Protein AF-F2BCI5-F1 (afdb_monomer)

pLDDT: mean 86.66, std 10.93, range [47.56, 97.19]

Structure (mmCIF, N/CA/C/O backbone):
data_AF-F2BCI5-F1
#
_entry.id   AF-F2BCI5-F1
#
loop_
_atom_site.group_PDB
_atom_site.id
_atom_site.type_symbol
_atom_site.label_atom_id
_atom_site.label_alt_id
_atom_site.label_comp_id
_atom_site.label_asym_id
_atom_site.label_entity_id
_atom_site.label_seq_id
_atom_site.pdbx_PDB_ins_code
_atom_site.Cartn_x
_atom_site.Cartn_y
_atom_site.Cartn_z
_atom_site.occupancy
_atom_site.B_iso_or_equiv
_atom_site.auth_seq_id
_atom_site.auth_comp_id
_atom_site.auth_asym_id
_atom_site.auth_atom_id
_atom_site.pdbx_PDB_model_num
ATOM 1 N N . MET A 1 1 ? -17.659 -13.568 2.188 1.00 47.56 1 MET A N 1
ATOM 2 C CA . MET A 1 1 ? -16.823 -12.349 2.094 1.00 47.56 1 MET A CA 1
ATOM 3 C C . MET A 1 1 ? -16.924 -11.516 3.390 1.00 47.56 1 MET A C 1
ATOM 5 O O . MET A 1 1 ? -17.042 -10.310 3.311 1.00 47.56 1 MET A O 1
ATOM 9 N N . GLN A 1 2 ? -16.888 -12.146 4.581 1.00 55.62 2 GLN A N 1
ATOM 10 C CA . GLN A 1 2 ? -17.123 -11.485 5.889 1.00 55.62 2 GLN A CA 1
ATOM 11 C C . GLN A 1 2 ? -15.836 -11.045 6.624 1.00 55.62 2 GLN A C 1
ATOM 13 O O . GLN A 1 2 ? -15.866 -10.101 7.395 1.00 55.62 2 GLN A O 1
ATOM 18 N N . ARG A 1 3 ? -14.675 -11.652 6.328 1.00 64.94 3 ARG A N 1
ATOM 19 C CA . ARG A 1 3 ? -13.421 -11.452 7.091 1.00 64.94 3 ARG A CA 1
ATOM 20 C C . ARG A 1 3 ? -12.784 -10.058 7.012 1.00 64.94 3 ARG A C 1
ATOM 22 O O . ARG A 1 3 ? -11.962 -9.737 7.858 1.00 64.94 3 ARG A O 1
ATOM 29 N N . LEU A 1 4 ? -13.069 -9.269 5.975 1.00 65.06 4 LEU A N 1
ATOM 30 C CA . LEU A 1 4 ? -12.408 -7.969 5.779 1.00 65.06 4 LEU A CA 1
ATOM 31 C C . LEU A 1 4 ? -13.087 -6.835 6.549 1.00 65.06 4 LEU A C 1
ATOM 33 O O . LEU A 1 4 ? -12.407 -5.894 6.955 1.00 65.06 4 LEU A O 1
ATOM 37 N N . ASP A 1 5 ? -14.398 -6.921 6.771 1.00 71.19 5 ASP A N 1
ATOM 38 C CA . ASP A 1 5 ? -15.099 -5.940 7.601 1.00 71.19 5 ASP A CA 1
ATOM 39 C C . ASP A 1 5 ? -14.709 -6.096 9.074 1.00 71.19 5 ASP A C 1
ATOM 41 O O . ASP A 1 5 ? -14.484 -5.094 9.751 1.00 71.19 5 ASP A O 1
ATOM 45 N N . ASP A 1 6 ? -14.467 -7.330 9.526 1.00 77.62 6 ASP A N 1
ATOM 46 C CA . ASP A 1 6 ? -13.916 -7.607 10.858 1.00 77.62 6 ASP A CA 1
ATOM 47 C C . ASP A 1 6 ? -12.557 -6.918 11.067 1.00 77.62 6 ASP A C 1
ATOM 49 O O . ASP A 1 6 ? -12.261 -6.403 12.145 1.00 77.62 6 ASP A O 1
ATOM 53 N N . TRP A 1 7 ? -11.731 -6.839 10.017 1.00 75.56 7 TRP A N 1
ATOM 54 C CA . TRP A 1 7 ? -10.404 -6.222 10.085 1.00 75.56 7 TRP A CA 1
ATOM 55 C C . TRP A 1 7 ? -10.442 -4.700 10.221 1.00 75.56 7 TRP A C 1
ATOM 57 O O . TRP A 1 7 ? -9.511 -4.126 10.793 1.00 75.56 7 TRP A O 1
ATOM 67 N N . LYS A 1 8 ? -11.506 -4.036 9.748 1.00 76.69 8 LYS A N 1
ATOM 68 C CA . LYS A 1 8 ? -11.694 -2.594 9.981 1.00 76.69 8 LYS A CA 1
ATOM 69 C C . LYS A 1 8 ? -11.766 -2.310 11.475 1.00 76.69 8 LYS A C 1
ATOM 71 O O . LYS A 1 8 ? -11.073 -1.423 11.964 1.00 76.69 8 LYS A O 1
ATOM 76 N N . THR A 1 9 ? -12.536 -3.116 12.198 1.00 78.06 9 THR A N 1
ATOM 77 C CA . THR A 1 9 ? -12.746 -2.956 13.639 1.00 78.06 9 THR A CA 1
ATOM 78 C C . THR A 1 9 ? -11.577 -3.508 14.454 1.00 78.06 9 THR A C 1
ATOM 80 O O . THR A 1 9 ? -11.132 -2.866 15.400 1.00 78.06 9 THR A O 1
ATOM 83 N N . GLN A 1 10 ? -11.043 -4.674 14.079 1.00 84.56 10 GLN A N 1
ATOM 84 C CA . GLN A 1 10 ? -10.011 -5.367 14.856 1.00 84.56 10 GLN A CA 1
ATOM 85 C C . GLN A 1 10 ? -8.610 -4.765 14.684 1.00 84.56 10 GLN A 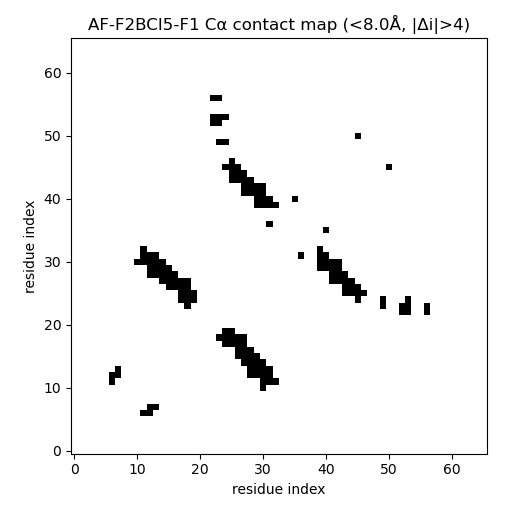C 1
ATOM 87 O O . GLN A 1 10 ? -7.852 -4.692 15.648 1.00 84.56 10 GLN A O 1
ATOM 92 N N . TYR A 1 11 ? -8.256 -4.340 13.469 1.00 83.44 1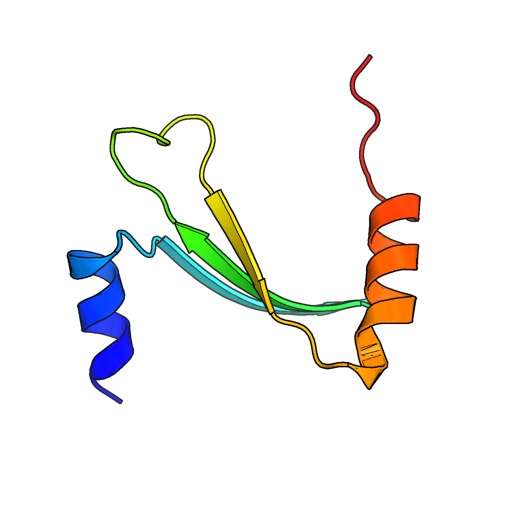1 TYR A N 1
ATOM 93 C CA . TYR A 1 11 ? -6.895 -3.904 13.129 1.00 83.44 11 TYR A CA 1
ATOM 94 C C . TYR A 1 11 ? -6.819 -2.443 12.694 1.00 83.44 11 TYR A C 1
ATOM 96 O O . TYR A 1 11 ? -5.749 -1.973 12.315 1.00 83.44 11 TYR A O 1
ATOM 104 N N . SER A 1 12 ? -7.933 -1.706 12.756 1.00 88.62 12 SER A N 1
ATOM 105 C CA . SER A 1 12 ? -8.004 -0.317 12.284 1.00 88.62 12 SER A CA 1
ATOM 106 C C . SER A 1 12 ? -7.620 -0.174 10.801 1.00 88.62 12 SER A C 1
ATOM 108 O O . SER A 1 12 ? -6.954 0.786 10.399 1.00 88.62 12 SER A O 1
ATOM 110 N N . LEU A 1 13 ? -8.015 -1.153 9.975 1.00 90.00 13 LEU A N 1
ATOM 111 C CA . LEU A 1 13 ? -7.854 -1.089 8.523 1.00 90.00 13 LEU A CA 1
ATOM 112 C C . LEU A 1 13 ? -8.721 0.050 7.970 1.00 90.00 13 LEU A C 1
ATOM 114 O O . LEU A 1 13 ? -9.949 -0.017 8.007 1.00 90.00 13 LEU A O 1
ATOM 118 N N . LYS A 1 14 ? -8.077 1.084 7.431 1.00 88.31 14 LYS A N 1
ATOM 119 C CA . LYS A 1 14 ? -8.742 2.270 6.882 1.00 88.31 14 LYS A CA 1
ATOM 120 C C . LYS A 1 14 ? -9.114 2.089 5.417 1.00 88.31 14 LYS A C 1
ATOM 122 O O . LYS A 1 14 ? -10.234 2.399 5.024 1.00 88.31 14 LYS A O 1
ATOM 127 N N . ASN A 1 15 ? -8.163 1.638 4.602 1.00 88.12 15 ASN A N 1
ATOM 128 C CA . ASN A 1 15 ? -8.368 1.471 3.167 1.00 88.12 15 ASN A CA 1
ATOM 129 C C . ASN A 1 15 ? -7.559 0.287 2.635 1.00 88.12 15 ASN A C 1
ATOM 131 O O . ASN A 1 15 ? -6.481 -0.008 3.149 1.00 88.12 15 ASN A O 1
ATOM 135 N N . ARG A 1 16 ? -8.069 -0.358 1.585 1.00 90.19 16 ARG A N 1
ATOM 136 C CA . ARG A 1 16 ? -7.357 -1.368 0.805 1.00 90.19 16 ARG A CA 1
ATOM 137 C C . ARG A 1 16 ? -7.692 -1.199 -0.670 1.00 90.19 16 ARG A C 1
ATOM 139 O O . ARG A 1 16 ? -8.868 -1.205 -1.025 1.00 90.19 16 ARG A O 1
ATOM 146 N N . TYR A 1 17 ? -6.680 -1.157 -1.527 1.00 92.25 17 TYR A N 1
ATOM 147 C CA . TYR A 1 17 ? -6.869 -1.099 -2.976 1.00 92.25 17 TYR A CA 1
ATOM 148 C C . TYR A 1 17 ? -5.747 -1.821 -3.727 1.00 92.25 17 TYR A C 1
ATOM 150 O O . TYR A 1 17 ? -4.654 -2.017 -3.196 1.00 92.25 17 TYR A O 1
ATOM 158 N N . LEU A 1 18 ? -6.039 -2.238 -4.960 1.00 94.62 18 LEU A N 1
ATOM 159 C CA . LEU A 1 18 ? -5.022 -2.663 -5.919 1.00 94.62 18 LEU A CA 1
ATOM 160 C C . LEU A 1 18 ? -4.475 -1.410 -6.605 1.00 94.62 18 LEU A C 1
ATOM 162 O O . LEU A 1 18 ? -5.244 -0.602 -7.129 1.00 94.62 18 LEU A O 1
ATOM 166 N N . ARG A 1 19 ? -3.158 -1.250 -6.587 1.00 93.56 19 ARG A N 1
ATOM 167 C CA . ARG A 1 19 ? -2.438 -0.292 -7.414 1.00 93.56 19 ARG A CA 1
ATOM 168 C C . ARG A 1 19 ? -1.882 -1.060 -8.604 1.00 93.56 19 ARG A C 1
ATOM 170 O O . ARG A 1 19 ? -1.116 -1.987 -8.396 1.00 93.56 19 ARG A O 1
ATOM 177 N N . ASP A 1 20 ? -2.294 -0.676 -9.801 1.00 95.00 20 ASP A N 1
ATOM 178 C CA . ASP A 1 20 ? -1.811 -1.226 -11.068 1.00 95.00 20 ASP A CA 1
ATOM 179 C C . ASP A 1 20 ? -1.667 -0.052 -12.041 1.00 95.00 20 ASP A C 1
ATOM 181 O O . ASP A 1 20 ? -2.652 0.414 -12.618 1.00 95.00 20 ASP A O 1
ATOM 185 N N . VAL A 1 21 ? -0.481 0.557 -12.055 1.00 91.94 21 VAL A N 1
ATOM 186 C CA . VAL A 1 21 ? -0.190 1.781 -12.816 1.00 91.94 21 VAL A CA 1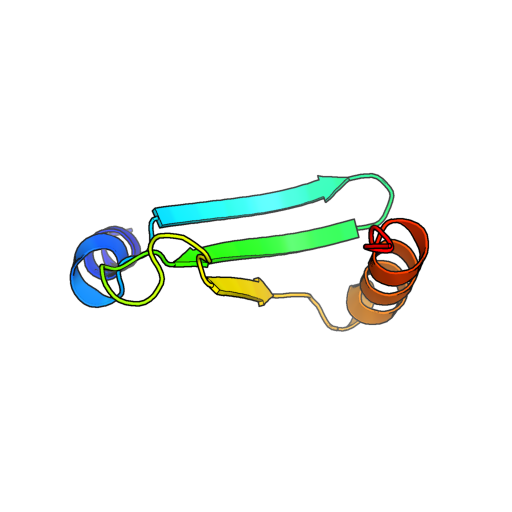
ATOM 187 C C . VAL A 1 21 ? 1.283 1.786 -13.212 1.00 91.94 21 VAL A C 1
ATOM 189 O O . VAL A 1 21 ? 2.137 1.610 -12.349 1.00 91.94 21 VAL A O 1
ATOM 192 N N . ASP A 1 22 ? 1.572 2.044 -14.490 1.00 86.81 22 ASP A N 1
ATOM 193 C CA . ASP A 1 22 ? 2.922 2.294 -15.024 1.00 86.81 22 ASP A CA 1
ATOM 194 C C . ASP A 1 22 ? 3.978 1.250 -14.605 1.00 86.81 22 ASP A C 1
ATOM 196 O O . ASP A 1 22 ? 5.109 1.576 -14.257 1.00 86.81 22 ASP A O 1
ATOM 200 N N . GLY A 1 23 ? 3.599 -0.033 -14.622 1.00 85.69 23 GLY A N 1
ATOM 201 C CA . GLY A 1 23 ? 4.484 -1.145 -14.251 1.00 85.69 23 GLY A CA 1
ATOM 202 C C . GLY A 1 23 ? 4.592 -1.400 -12.745 1.00 85.69 23 GLY A C 1
ATOM 203 O O . GLY A 1 23 ? 5.226 -2.371 -12.342 1.00 85.69 23 GLY A O 1
ATOM 204 N N . TYR A 1 24 ? 3.943 -0.584 -11.912 1.00 91.75 24 TYR A N 1
ATOM 205 C CA . TYR A 1 24 ? 3.793 -0.846 -10.487 1.00 91.75 24 TYR A CA 1
ATOM 206 C C . TYR A 1 24 ? 2.506 -1.633 -10.215 1.00 91.75 24 TYR A C 1
ATOM 208 O O . TYR A 1 24 ? 1.410 -1.114 -10.455 1.00 91.75 24 TYR A O 1
ATOM 216 N N . ILE A 1 25 ? 2.629 -2.837 -9.645 1.00 95.88 25 ILE A N 1
ATOM 217 C CA . ILE A 1 25 ? 1.493 -3.708 -9.303 1.00 95.88 25 ILE A CA 1
ATOM 218 C C . ILE A 1 25 ? 1.587 -4.162 -7.845 1.00 95.88 25 ILE A C 1
ATOM 220 O O . ILE A 1 25 ? 2.536 -4.833 -7.442 1.00 95.88 25 ILE A O 1
ATOM 224 N N . GLY A 1 26 ? 0.589 -3.827 -7.029 1.00 95.50 26 GLY A N 1
ATOM 225 C CA . GLY A 1 26 ? 0.588 -4.198 -5.618 1.00 95.50 26 GLY A CA 1
ATOM 226 C C . GLY A 1 26 ? -0.722 -3.929 -4.897 1.00 95.50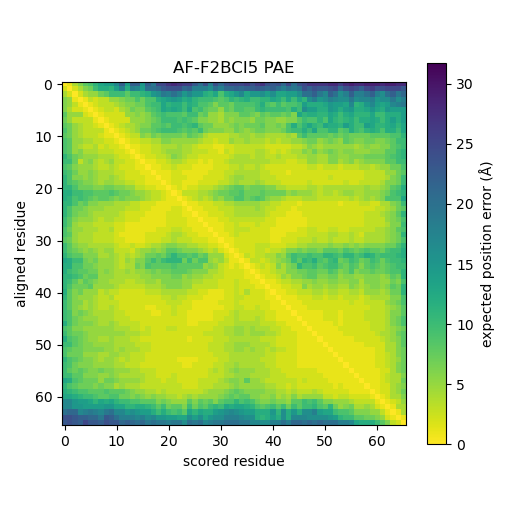 26 GLY A C 1
ATOM 227 O O . GLY A 1 26 ? -1.469 -3.008 -5.225 1.00 95.50 26 GLY A O 1
ATOM 228 N N . ILE A 1 27 ? -1.006 -4.719 -3.865 1.00 95.56 27 ILE A N 1
ATOM 229 C CA . ILE A 1 27 ? -2.110 -4.438 -2.945 1.00 95.56 27 ILE A CA 1
ATOM 230 C C . ILE A 1 27 ? -1.587 -3.516 -1.850 1.00 95.56 27 ILE A C 1
ATOM 232 O O . ILE A 1 27 ? -0.644 -3.862 -1.143 1.00 95.56 27 ILE A O 1
ATOM 236 N N . HIS A 1 28 ? -2.241 -2.375 -1.676 1.00 94.94 28 HIS A N 1
ATOM 237 C CA . HIS A 1 28 ? -1.973 -1.440 -0.592 1.00 94.94 28 HIS A CA 1
ATOM 238 C C . HIS A 1 28 ? -3.048 -1.589 0.471 1.00 94.94 28 HIS A C 1
ATOM 240 O O . HIS A 1 28 ? -4.239 -1.631 0.150 1.00 94.94 28 HIS A O 1
ATOM 246 N N . ALA A 1 29 ? -2.637 -1.645 1.732 1.00 93.19 29 ALA A N 1
ATOM 247 C CA . ALA A 1 29 ? -3.517 -1.620 2.888 1.00 93.19 29 ALA A CA 1
ATOM 248 C C . ALA A 1 29 ? -3.025 -0.558 3.878 1.00 93.19 29 ALA A C 1
ATOM 250 O O . ALA A 1 29 ? -1.917 -0.651 4.403 1.00 93.19 29 ALA A O 1
ATOM 251 N N . CYS A 1 30 ? -3.852 0.452 4.137 1.00 93.00 30 CYS A N 1
ATOM 252 C CA . CYS A 1 30 ? -3.547 1.526 5.076 1.00 93.00 30 CYS A CA 1
ATOM 253 C C . CYS A 1 30 ? -4.235 1.263 6.417 1.00 93.00 30 CYS A C 1
ATOM 255 O O . CYS A 1 30 ? -5.446 1.031 6.461 1.00 93.00 30 CYS A O 1
ATOM 257 N N . PHE A 1 31 ? -3.486 1.385 7.506 1.00 91.94 31 PHE A N 1
ATOM 258 C CA . PHE A 1 31 ? -3.949 1.196 8.876 1.00 91.94 31 PHE A CA 1
ATOM 259 C C . PHE A 1 31 ? -3.808 2.504 9.651 1.00 91.94 31 PHE A C 1
ATOM 261 O O . PHE A 1 31 ? -2.729 3.102 9.684 1.00 91.94 31 PHE A O 1
ATOM 268 N N . GLN A 1 32 ? -4.894 2.947 10.283 1.00 91.06 32 GLN A N 1
ATOM 269 C CA . GLN A 1 32 ? -4.917 4.187 11.056 1.00 91.06 32 GLN A CA 1
ATOM 270 C C . GLN A 1 32 ? -5.693 3.994 12.358 1.00 91.06 32 GLN A C 1
ATOM 272 O O . GLN A 1 32 ? -6.901 3.788 12.340 1.00 91.06 32 GLN A O 1
ATOM 277 N N . ASN A 1 33 ? -4.999 4.119 13.480 1.00 87.81 33 ASN A N 1
ATOM 278 C CA . ASN A 1 33 ? -5.525 4.148 14.835 1.00 87.81 33 ASN A CA 1
ATOM 279 C C . ASN A 1 33 ? -5.079 5.443 15.546 1.00 87.81 33 ASN A C 1
ATOM 281 O O . ASN A 1 33 ? -4.448 6.318 14.951 1.00 87.81 33 ASN A O 1
ATOM 285 N N . ALA A 1 34 ? -5.407 5.576 16.833 1.00 85.75 34 ALA A N 1
ATOM 286 C CA . ALA A 1 34 ? -5.056 6.763 17.617 1.00 85.75 34 ALA A CA 1
ATOM 287 C C . ALA A 1 34 ? -3.534 6.992 17.740 1.00 85.75 34 ALA A C 1
ATOM 289 O O . ALA A 1 34 ? -3.090 8.135 17.802 1.00 85.75 34 ALA A O 1
ATOM 290 N N . GLY A 1 35 ? -2.733 5.922 17.742 1.00 86.75 35 GLY A N 1
ATOM 291 C CA . GLY A 1 35 ? -1.276 5.982 17.890 1.00 86.75 35 GLY A CA 1
ATOM 292 C C . GLY A 1 35 ? -0.524 6.356 16.610 1.00 86.75 35 GLY A C 1
ATOM 293 O O . GLY A 1 35 ? 0.608 6.821 16.686 1.00 86.75 35 GLY A O 1
ATOM 294 N N . ASN A 1 36 ? -1.140 6.193 15.438 1.00 83.94 36 ASN A N 1
ATOM 295 C CA . ASN A 1 36 ? -0.540 6.535 14.146 1.00 83.94 36 ASN A CA 1
ATOM 296 C C . ASN A 1 36 ? -1.446 7.463 13.313 1.00 83.94 36 ASN A C 1
ATOM 298 O O . ASN A 1 36 ? -1.407 7.462 12.085 1.00 83.94 36 ASN A O 1
ATOM 302 N N . PHE A 1 37 ? -2.254 8.291 13.985 1.00 83.38 37 PHE A N 1
ATOM 303 C CA . PHE A 1 37 ? -3.222 9.171 13.330 1.00 83.38 37 PHE A CA 1
ATOM 304 C C . PHE A 1 37 ? -2.565 10.131 12.325 1.00 83.38 37 PHE A C 1
ATOM 306 O O . PHE A 1 37 ? -3.040 10.248 11.198 1.00 83.38 37 PHE A O 1
ATOM 313 N N . TYR A 1 38 ? -1.454 10.772 12.703 1.00 85.88 38 TYR A N 1
ATOM 314 C CA . TYR A 1 38 ? -0.728 11.704 11.829 1.00 85.88 38 TYR A CA 1
ATOM 315 C C . TYR A 1 38 ? 0.138 11.005 10.776 1.00 85.88 38 TYR A C 1
ATOM 317 O O . TYR A 1 38 ? 0.325 11.541 9.688 1.00 85.88 38 TYR A O 1
ATOM 325 N N . TYR A 1 39 ? 0.621 9.798 11.079 1.00 86.38 39 TYR A N 1
ATOM 326 C CA . TYR A 1 39 ? 1.479 9.009 10.194 1.00 86.38 39 TYR A CA 1
ATOM 327 C C . TYR A 1 39 ? 0.939 7.581 10.070 1.00 86.38 39 TYR A C 1
ATOM 329 O O . TYR A 1 39 ? 1.465 6.671 10.717 1.00 86.3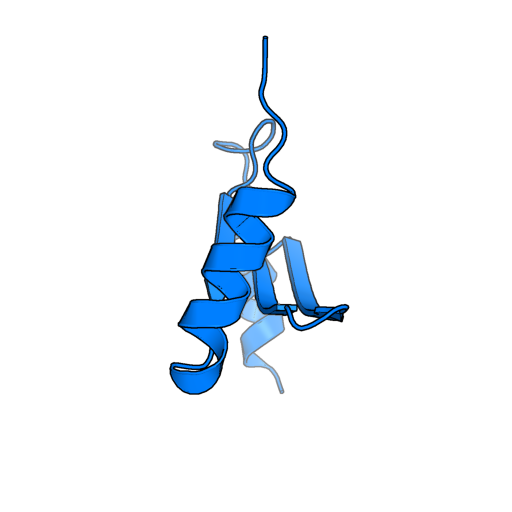8 39 TYR A O 1
ATOM 337 N N . PRO A 1 40 ? -0.129 7.378 9.275 1.00 90.31 40 PRO A N 1
ATOM 338 C CA . PRO A 1 40 ? -0.731 6.066 9.097 1.00 90.31 40 PRO A CA 1
ATOM 339 C C . PRO A 1 40 ? 0.284 5.059 8.571 1.00 90.31 40 PRO A C 1
ATOM 341 O O . PRO A 1 40 ? 1.172 5.397 7.788 1.00 90.31 40 PRO A O 1
ATOM 344 N N . TRP A 1 41 ? 0.134 3.807 8.984 1.00 92.19 41 TRP A N 1
ATOM 345 C CA . TRP A 1 41 ? 0.994 2.737 8.497 1.00 92.19 41 TRP A CA 1
ATOM 346 C C . TRP A 1 41 ? 0.423 2.166 7.209 1.00 92.19 41 TRP A C 1
ATOM 348 O O . TRP A 1 41 ? -0.790 2.000 7.076 1.00 92.19 41 TRP A O 1
ATOM 358 N N . GLU A 1 42 ? 1.297 1.840 6.267 1.00 92.75 42 GLU A N 1
ATOM 359 C CA . GLU A 1 42 ? 0.918 1.195 5.018 1.00 92.75 42 GLU A CA 1
ATOM 360 C C . GLU A 1 42 ? 1.636 -0.148 4.897 1.00 92.75 42 GLU A C 1
ATOM 362 O O . GLU A 1 42 ? 2.852 -0.235 5.064 1.00 92.75 42 GLU A O 1
ATOM 367 N N . LEU A 1 43 ? 0.866 -1.193 4.603 1.00 92.88 43 LEU A N 1
ATOM 368 C CA . LEU A 1 43 ? 1.368 -2.493 4.185 1.00 92.88 43 LEU A CA 1
ATOM 369 C C . LEU A 1 43 ? 1.169 -2.619 2.677 1.00 92.88 43 LEU A C 1
ATOM 371 O O . LEU A 1 43 ? 0.045 -2.497 2.184 1.00 92.88 43 LEU A O 1
ATOM 375 N N . GLN A 1 44 ? 2.253 -2.905 1.966 1.00 94.25 44 GLN A N 1
ATOM 376 C CA . GLN A 1 44 ? 2.230 -3.204 0.540 1.00 94.25 44 GLN A CA 1
ATOM 377 C C . GLN A 1 44 ? 2.532 -4.690 0.341 1.00 94.25 44 GLN A C 1
ATOM 379 O O . GLN A 1 44 ? 3.468 -5.222 0.937 1.00 94.25 44 GLN A O 1
ATOM 384 N N . ILE A 1 45 ? 1.714 -5.363 -0.464 1.00 95.19 45 ILE A N 1
ATOM 385 C CA . ILE A 1 45 ? 1.857 -6.784 -0.791 1.00 95.19 45 ILE A CA 1
ATOM 386 C C . ILE A 1 45 ? 2.061 -6.889 -2.295 1.00 95.19 45 ILE A C 1
ATOM 388 O O . ILE A 1 45 ? 1.234 -6.394 -3.068 1.00 95.19 45 ILE A O 1
ATOM 392 N N . TRP A 1 46 ? 3.153 -7.534 -2.690 1.00 96.56 46 TRP A N 1
ATOM 393 C CA . TRP A 1 46 ? 3.566 -7.691 -4.080 1.00 96.56 46 TRP A CA 1
ATOM 394 C C . TRP A 1 46 ? 3.720 -9.165 -4.426 1.00 96.56 46 TRP A C 1
ATOM 396 O O . TRP A 1 46 ? 4.110 -9.962 -3.569 1.00 96.56 46 TRP A O 1
ATOM 406 N N . ASP A 1 47 ? 3.472 -9.498 -5.689 1.00 96.50 47 ASP A N 1
ATOM 407 C CA . ASP A 1 47 ? 3.931 -10.764 -6.245 1.00 96.50 47 ASP A CA 1
ATOM 408 C C . ASP A 1 47 ? 5.448 -10.697 -6.477 1.00 96.50 47 ASP A C 1
ATOM 410 O O . ASP A 1 47 ? 6.001 -9.660 -6.851 1.00 96.50 47 ASP A O 1
ATOM 414 N N . GLU A 1 48 ? 6.135 -11.824 -6.289 1.00 97.19 48 GLU A N 1
ATOM 415 C CA . GLU A 1 48 ? 7.597 -11.911 -6.421 1.00 97.19 48 GLU A CA 1
ATOM 416 C C . GLU A 1 48 ? 8.091 -11.457 -7.803 1.00 97.19 48 GLU A C 1
ATOM 418 O O . GLU A 1 48 ? 9.090 -10.746 -7.912 1.00 97.19 48 GLU A O 1
ATOM 423 N N . LYS A 1 49 ? 7.342 -11.802 -8.857 1.00 96.75 49 LYS A N 1
ATOM 424 C CA . LYS A 1 49 ? 7.646 -11.423 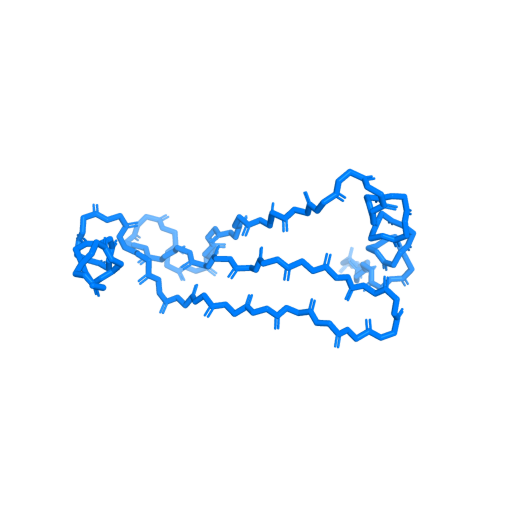-10.245 1.00 96.75 49 LYS A CA 1
ATOM 425 C C . LYS A 1 49 ? 7.658 -9.901 -10.471 1.00 96.75 49 LYS A C 1
ATOM 427 O O . LYS A 1 49 ? 8.399 -9.431 -11.329 1.00 96.75 49 LYS A O 1
ATOM 432 N N . ASP A 1 50 ? 6.874 -9.147 -9.695 1.00 95.81 50 ASP A N 1
ATOM 433 C CA . ASP A 1 50 ? 6.689 -7.699 -9.857 1.00 95.81 50 ASP A CA 1
ATOM 434 C C . ASP A 1 50 ? 7.595 -6.897 -8.904 1.00 95.81 50 ASP A C 1
ATOM 436 O O . ASP A 1 50 ? 7.791 -5.693 -9.074 1.00 95.81 50 ASP A O 1
ATOM 440 N N . ALA A 1 51 ? 8.216 -7.561 -7.920 1.00 94.75 51 ALA A N 1
ATOM 441 C CA . ALA A 1 51 ? 9.010 -6.919 -6.876 1.00 94.75 51 ALA A CA 1
ATOM 442 C C . ALA A 1 51 ? 10.144 -6.042 -7.437 1.00 94.75 51 ALA A C 1
ATOM 444 O O . ALA A 1 51 ? 10.357 -4.926 -6.964 1.00 94.75 51 ALA A O 1
ATOM 445 N N . ALA A 1 52 ? 10.852 -6.515 -8.467 1.00 95.50 52 ALA A N 1
ATOM 446 C CA . ALA A 1 52 ? 11.961 -5.770 -9.061 1.00 95.50 52 ALA A CA 1
ATOM 447 C C . ALA A 1 52 ? 11.507 -4.450 -9.713 1.00 95.50 52 ALA A C 1
ATOM 449 O O . ALA A 1 52 ? 12.178 -3.428 -9.559 1.00 95.50 52 ALA A O 1
ATOM 450 N N . GLU A 1 53 ? 10.377 -4.460 -10.423 1.00 95.25 53 GLU A N 1
ATOM 451 C CA . GLU A 1 53 ? 9.821 -3.262 -11.064 1.00 95.25 53 GLU A CA 1
ATOM 452 C C . GLU A 1 53 ? 9.195 -2.317 -10.032 1.00 95.25 53 GLU A C 1
ATOM 454 O O . GLU A 1 53 ? 9.414 -1.106 -10.082 1.00 95.25 53 GLU A O 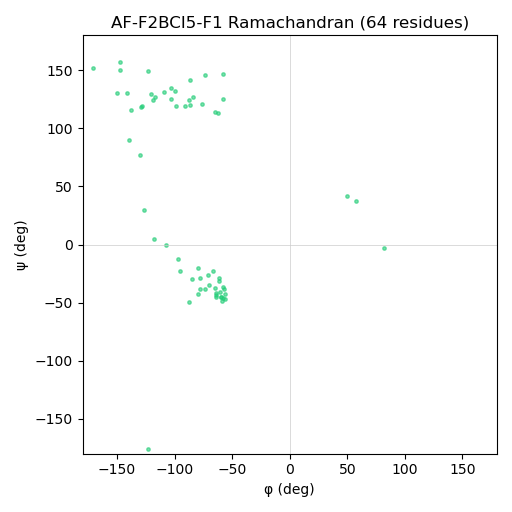1
ATOM 459 N N . ASN A 1 54 ? 8.521 -2.861 -9.017 1.00 95.06 54 ASN A N 1
ATOM 460 C CA . ASN A 1 54 ? 7.978 -2.075 -7.911 1.00 95.06 54 ASN A CA 1
ATOM 461 C C .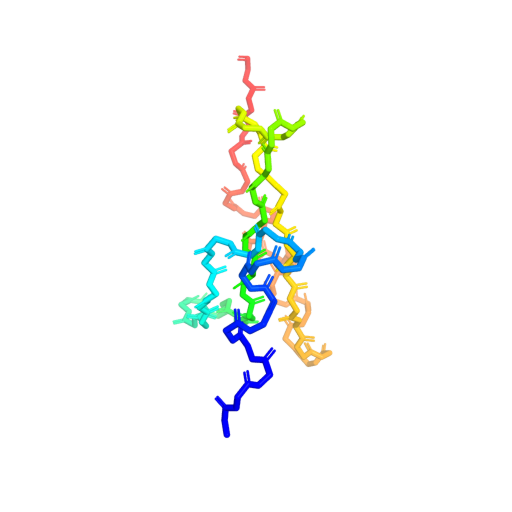 ASN A 1 54 ? 9.075 -1.325 -7.140 1.00 95.06 54 ASN A C 1
ATOM 463 O O . ASN A 1 54 ? 8.889 -0.158 -6.792 1.00 95.06 54 ASN A O 1
ATOM 467 N N . ILE A 1 55 ? 10.231 -1.957 -6.901 1.00 93.94 55 ILE A N 1
ATOM 468 C CA . ILE A 1 55 ? 11.387 -1.314 -6.253 1.00 93.94 55 ILE A CA 1
ATOM 469 C C . ILE A 1 55 ? 11.936 -0.176 -7.121 1.00 93.94 55 ILE A C 1
ATOM 471 O O . ILE A 1 55 ? 12.201 0.909 -6.598 1.00 93.94 55 ILE A O 1
ATOM 475 N N . ARG A 1 56 ? 12.085 -0.391 -8.437 1.00 94.62 56 ARG A N 1
ATOM 476 C CA . ARG A 1 56 ? 12.544 0.655 -9.369 1.00 94.62 56 ARG A CA 1
ATOM 477 C C . ARG A 1 56 ? 11.613 1.863 -9.355 1.00 94.62 56 ARG A C 1
ATOM 479 O O . ARG A 1 56 ? 12.085 2.986 -9.179 1.00 94.62 56 ARG A O 1
ATOM 486 N N . ASN A 1 57 ? 10.309 1.623 -9.462 1.00 92.69 57 ASN A N 1
ATOM 487 C CA . ASN A 1 57 ? 9.291 2.667 -9.393 1.00 92.69 57 ASN A CA 1
ATOM 488 C C . ASN A 1 57 ? 9.338 3.422 -8.061 1.00 92.69 57 ASN A C 1
ATOM 490 O O . ASN A 1 57 ? 9.346 4.653 -8.043 1.00 92.69 57 ASN A O 1
ATOM 494 N N . HIS A 1 58 ? 9.453 2.704 -6.941 1.00 89.38 58 HIS A N 1
ATOM 495 C CA . HIS A 1 58 ? 9.607 3.335 -5.630 1.00 89.38 58 HIS A CA 1
ATOM 496 C C . HIS A 1 58 ? 10.800 4.280 -5.585 1.00 89.38 58 HIS A C 1
ATOM 498 O O . HIS A 1 58 ? 10.653 5.409 -5.135 1.00 89.38 58 HIS A O 1
ATOM 504 N N . ILE A 1 59 ? 11.965 3.865 -6.081 1.00 90.19 59 ILE A N 1
ATOM 505 C CA . ILE A 1 59 ? 13.165 4.714 -6.103 1.00 90.19 59 ILE A CA 1
ATOM 506 C C . ILE A 1 59 ? 12.958 5.943 -6.997 1.00 90.19 59 ILE A C 1
ATOM 508 O O . ILE A 1 59 ? 13.318 7.046 -6.591 1.00 90.19 59 ILE A O 1
ATOM 512 N N . ALA A 1 60 ? 12.362 5.767 -8.179 1.00 90.31 60 ALA A N 1
ATOM 513 C CA . ALA A 1 60 ? 12.156 6.843 -9.147 1.00 90.31 60 ALA A CA 1
ATOM 514 C C . ALA A 1 60 ? 11.203 7.940 -8.638 1.00 90.31 60 ALA A C 1
ATOM 516 O O . ALA A 1 60 ? 11.431 9.122 -8.895 1.00 90.31 60 ALA A O 1
ATOM 517 N N . TYR A 1 61 ? 10.156 7.560 -7.898 1.00 85.88 61 TYR A N 1
ATOM 518 C CA . TYR A 1 61 ? 9.095 8.476 -7.460 1.00 85.88 61 TYR A CA 1
ATOM 519 C C . TYR A 1 61 ? 9.128 8.817 -5.964 1.00 85.88 61 TYR A C 1
ATOM 521 O O . TYR A 1 61 ? 8.297 9.606 -5.496 1.00 85.88 61 TYR A O 1
ATOM 529 N N . LYS A 1 62 ? 10.077 8.271 -5.189 1.00 83.69 62 LYS A N 1
ATOM 530 C CA . LYS A 1 62 ? 10.246 8.633 -3.777 1.00 83.69 62 LYS A CA 1
ATOM 531 C C . LYS A 1 62 ? 10.599 10.113 -3.679 1.00 83.69 62 LYS A C 1
ATOM 533 O O . LYS A 1 62 ? 11.683 10.539 -4.072 1.00 83.69 62 LYS A O 1
ATOM 538 N N . ARG A 1 63 ? 9.687 10.901 -3.104 1.00 79.25 63 ARG A N 1
ATOM 539 C CA . ARG A 1 63 ? 9.960 12.304 -2.778 1.00 79.25 63 ARG A CA 1
ATOM 540 C C . ARG A 1 63 ? 11.166 12.385 -1.847 1.00 79.25 63 ARG A C 1
ATOM 542 O O . ARG A 1 63 ? 11.179 11.767 -0.783 1.00 79.25 63 ARG A O 1
ATOM 549 N N . GLN A 1 64 ? 12.158 13.169 -2.251 1.00 72.00 64 GLN A N 1
ATOM 550 C CA . GLN A 1 64 ? 13.211 13.620 -1.355 1.00 72.00 64 GLN A CA 1
ATOM 551 C C . GLN A 1 64 ? 12.621 14.730 -0.485 1.00 72.00 64 GLN A C 1
ATOM 553 O O . GLN A 1 64 ? 12.110 15.721 -1.004 1.00 72.00 64 GLN A O 1
ATOM 558 N N . PHE A 1 65 ? 12.633 14.533 0.828 1.00 64.69 65 PHE A N 1
ATOM 559 C CA . PHE A 1 65 ? 12.323 15.597 1.773 1.00 64.69 65 PHE A CA 1
ATOM 560 C C . PHE A 1 65 ? 13.631 16.355 2.037 1.00 64.69 65 PHE A C 1
ATOM 562 O O . PHE A 1 65 ? 14.609 15.726 2.446 1.00 64.69 65 PHE A O 1
ATOM 569 N N . VAL A 1 66 ? 13.652 17.655 1.723 1.00 53.72 66 VAL A N 1
ATOM 570 C CA . VAL A 1 66 ? 14.739 18.602 2.045 1.00 53.72 66 VAL A CA 1
ATOM 571 C C . VAL A 1 66 ? 14.355 19.365 3.302 1.00 53.72 66 VAL A C 1
ATOM 573 O O . VAL A 1 66 ? 13.163 19.741 3.390 1.00 53.72 66 VAL A O 1
#

Secondary structure (DSSP, 8-state):
--HHHHHHHHH-EEEEEEEEETTEEEEEEEE--GGGSSS-EEEEE--HHHHHHHHHHHHHH-PPP-

Organism: NCBI:txid888742

Sequence (66 aa):
MQRLDDWKTQYSLKNRYLRDVDGYIGIHACFQNAGNFYYPWELQIWDEKDAAENIRNHIAYKRQFV

Nearest PDB structures (foldseek):
  3phf-assembly1_B  TM=4.273E-01  e=1.752E+00  human gammaherpesvirus 4
  4pmw-assembly2_B  TM=5.915E-01  e=4.225E+00  Mus musculus
  3hxr-assembly1_A  TM=5.140E-01  e=7.922E+00  Saccharomyces cerevisiae
  6x0j-assembly1_B  TM=4.055E-01  e=5.786E+00  Aspergillus fumigatus Af293

Radius of gyration: 14.1 Å; Cα contacts (8 Å, |Δi|>4): 76; chains: 1; bounding box: 32×31×33 Å

Solvent-accessible surface area (backbone atoms only — not comparable to full-atom values): 4028 Å² total; per-residue (Å²): 139,67,73,64,66,54,35,33,74,75,64,26,46,71,49,73,49,80,46,77,55,98,75,32,56,35,40,40,36,34,32,47,48,90,93,28,62,93,60,56,47,72,50,76,49,63,55,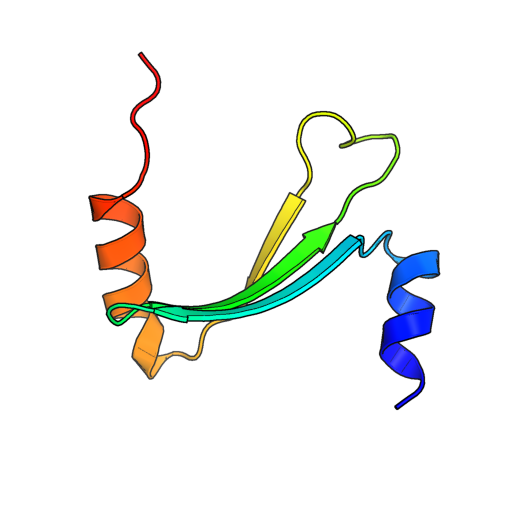78,90,44,45,68,48,36,52,52,51,48,65,76,68,55,80,81,86,129

Foldseek 3Di:
DPVVVVCCVVQVWDDWDFDDPDLATWIKIWHDDPVCPVPIDIDIGDDPVSVVVNVVVCVVPPDDDD

Mean predicted aligned error: 5.75 Å